Protein AF-A0A1G9NJ38-F1 (afdb_monomer_lite)

Secondary structure (DSSP, 8-state):
----HHHHHHHHTTS-------------TT----SPPPPSS-EEE---SS-EEEEETTEEEEE-TT--E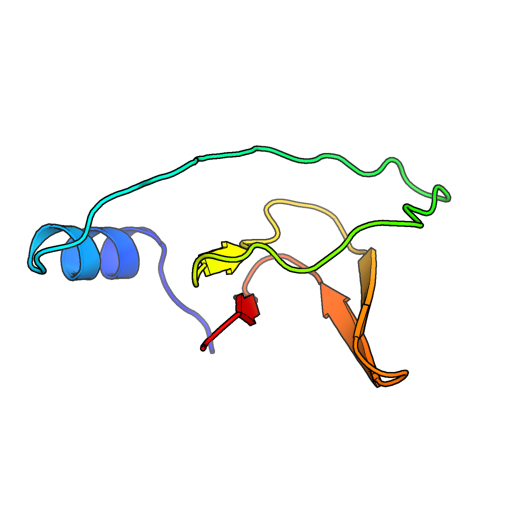EE--

Organism: NCBI:txid146817

pLDDT: mean 86.72, std 9.1, range [49.5, 95.75]

Structure (mmCIF, N/CA/C/O backbone):
data_AF-A0A1G9NJ38-F1
#
_entry.id   AF-A0A1G9NJ38-F1
#
loop_
_atom_site.group_PDB
_atom_site.id
_atom_site.type_symbol
_atom_site.label_atom_id
_atom_site.label_alt_id
_atom_site.label_comp_id
_atom_site.label_asym_id
_atom_site.label_entity_id
_atom_site.label_seq_id
_atom_site.pdbx_PDB_ins_code
_atom_site.Cartn_x
_atom_site.Cartn_y
_atom_site.Cartn_z
_atom_site.occupancy
_atom_site.B_iso_or_equiv
_atom_site.auth_seq_id
_atom_site.auth_comp_id
_atom_site.auth_asym_id
_atom_site.auth_atom_id
_atom_site.pdbx_PDB_model_num
ATOM 1 N N . MET A 1 1 ? -11.496 -4.956 -6.866 1.00 49.50 1 MET A N 1
ATOM 2 C CA . MET A 1 1 ? -12.565 -4.405 -6.010 1.00 49.50 1 MET A CA 1
ATOM 3 C C . MET A 1 1 ? -12.629 -2.912 -6.287 1.00 49.50 1 MET A C 1
ATOM 5 O O . MET A 1 1 ? -11.600 -2.268 -6.155 1.00 49.50 1 MET A O 1
ATOM 9 N N . LYS A 1 2 ? -13.758 -2.378 -6.767 1.00 57.22 2 LYS A N 1
ATOM 10 C CA . LYS A 1 2 ? -13.920 -0.933 -6.986 1.00 57.22 2 LYS A CA 1
ATOM 11 C C . LYS A 1 2 ? -14.435 -0.343 -5.672 1.00 57.22 2 LYS A C 1
ATOM 13 O O . LYS A 1 2 ? -15.604 -0.521 -5.362 1.00 57.22 2 LYS A O 1
ATOM 18 N N . VAL A 1 3 ? -13.542 0.236 -4.875 1.00 63.50 3 VAL A N 1
ATOM 19 C CA . VAL A 1 3 ? -13.884 0.872 -3.593 1.00 63.50 3 VAL A CA 1
ATOM 20 C C . VAL A 1 3 ? -14.009 2.372 -3.833 1.00 63.50 3 VAL A C 1
ATOM 22 O O . VAL A 1 3 ? -13.078 2.974 -4.371 1.00 63.50 3 VAL A O 1
ATOM 25 N N . ASP A 1 4 ? -15.149 2.962 -3.476 1.00 76.00 4 ASP A N 1
ATOM 26 C CA . ASP A 1 4 ? -15.315 4.415 -3.468 1.00 76.00 4 ASP A CA 1
ATOM 27 C C . ASP A 1 4 ? -14.595 5.007 -2.249 1.00 76.00 4 ASP A C 1
ATOM 29 O O . ASP A 1 4 ? -14.683 4.491 -1.132 1.00 76.00 4 ASP A O 1
ATOM 33 N N . ILE A 1 5 ? -13.837 6.082 -2.461 1.00 70.81 5 ILE A N 1
ATOM 34 C CA . ILE A 1 5 ? -13.042 6.693 -1.393 1.00 70.81 5 ILE A CA 1
ATOM 35 C C . ILE A 1 5 ? -13.915 7.376 -0.331 1.00 70.81 5 ILE A C 1
ATOM 37 O O . ILE A 1 5 ? -13.522 7.422 0.834 1.00 70.81 5 ILE A O 1
ATOM 41 N N . ASN A 1 6 ? -15.104 7.861 -0.700 1.00 79.12 6 ASN A N 1
ATOM 42 C CA . ASN A 1 6 ? -16.045 8.465 0.237 1.00 79.12 6 ASN A CA 1
ATOM 43 C C . ASN A 1 6 ? -16.652 7.396 1.144 1.00 79.12 6 ASN A C 1
ATOM 45 O O . ASN A 1 6 ? -16.713 7.601 2.355 1.00 79.12 6 ASN A O 1
ATOM 49 N N . ASP A 1 7 ? -17.002 6.230 0.599 1.00 81.38 7 ASP A N 1
ATOM 50 C CA . ASP A 1 7 ? -17.490 5.098 1.395 1.00 81.38 7 ASP A CA 1
ATOM 51 C C . ASP A 1 7 ? -16.429 4.629 2.395 1.00 81.38 7 ASP A C 1
ATOM 53 O O . ASP A 1 7 ? -16.715 4.414 3.576 1.00 81.38 7 ASP A O 1
ATOM 57 N N . LEU A 1 8 ? -15.173 4.549 1.947 1.00 76.94 8 LEU A N 1
ATOM 58 C CA . LEU A 1 8 ? -14.049 4.215 2.813 1.00 76.94 8 LEU A CA 1
ATOM 59 C C . LEU A 1 8 ? -13.870 5.259 3.926 1.00 76.94 8 LEU A C 1
ATOM 61 O O . LEU A 1 8 ? -13.691 4.900 5.090 1.00 76.94 8 LEU A O 1
ATOM 65 N N . SER A 1 9 ? -13.973 6.547 3.584 1.00 76.12 9 SER A N 1
ATOM 66 C CA . SER A 1 9 ? -13.888 7.642 4.554 1.00 76.12 9 SER A CA 1
ATOM 67 C C . SER A 1 9 ? -15.010 7.572 5.596 1.00 76.12 9 SER A C 1
ATOM 69 O O . SER A 1 9 ? -14.756 7.729 6.789 1.00 76.12 9 SER A O 1
ATOM 71 N N . GLY A 1 10 ? -16.232 7.244 5.165 1.00 83.88 10 GLY A N 1
ATOM 72 C CA . GLY A 1 10 ? -17.392 7.100 6.037 1.00 83.88 10 GLY A CA 1
ATOM 73 C C . GLY A 1 10 ? -17.291 5.891 6.965 1.00 83.88 10 GLY A C 1
ATOM 74 O O . GLY A 1 10 ? -17.776 5.953 8.094 1.00 83.88 10 GLY A O 1
ATOM 75 N N . TYR A 1 11 ? -16.643 4.807 6.526 1.00 82.25 11 TYR A N 1
ATOM 76 C CA . TYR A 1 11 ? -16.331 3.667 7.388 1.00 82.25 11 TYR A CA 1
ATOM 77 C C . TYR A 1 11 ? -15.306 4.049 8.459 1.00 82.25 11 TYR A C 1
ATOM 79 O O . TYR A 1 11 ? -15.565 3.865 9.648 1.00 82.25 11 TYR A O 1
ATOM 87 N N . PHE A 1 12 ? -14.175 4.639 8.059 1.00 79.31 12 PHE A N 1
ATOM 88 C CA . PHE A 1 12 ? -13.129 5.019 9.009 1.00 79.31 12 PHE A CA 1
ATOM 89 C C . PHE A 1 12 ? -13.596 6.081 10.010 1.00 79.31 12 PHE A C 1
ATOM 91 O O . PHE A 1 12 ? -13.230 6.009 11.176 1.00 79.31 12 PHE A O 1
ATOM 98 N N . ALA A 1 13 ? -14.482 6.998 9.615 1.00 80.88 13 ALA A N 1
ATOM 99 C CA . ALA A 1 13 ? -15.073 7.983 10.525 1.00 80.88 13 ALA A CA 1
ATOM 100 C C . ALA A 1 13 ? -15.896 7.369 11.677 1.00 80.88 13 ALA A C 1
ATOM 102 O O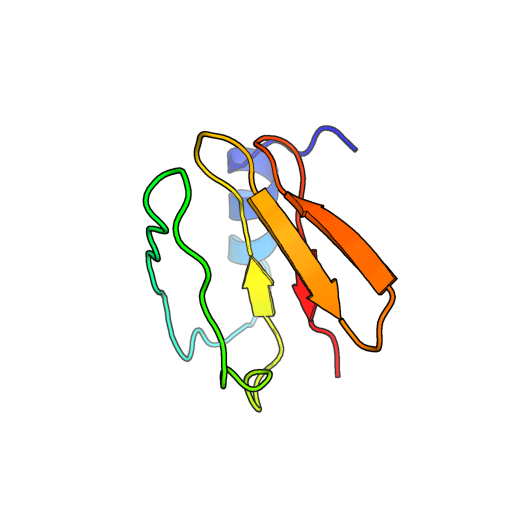 . ALA A 1 13 ? -16.172 8.054 12.659 1.00 80.88 13 ALA A O 1
ATOM 103 N N . LYS A 1 14 ? -16.311 6.100 11.562 1.00 87.19 14 LYS A N 1
ATOM 104 C CA . LYS A 1 14 ? -17.149 5.404 12.553 1.00 87.19 14 LYS A CA 1
ATOM 105 C C . LYS A 1 14 ? -16.371 4.453 13.460 1.00 87.19 14 LYS A C 1
ATOM 107 O O . LYS A 1 14 ? -16.971 3.879 14.366 1.00 87.19 14 LYS A O 1
ATOM 112 N N . ILE A 1 15 ? -15.075 4.254 13.223 1.00 87.25 15 ILE A N 1
ATOM 113 C CA . ILE A 1 15 ? -14.242 3.360 14.034 1.00 87.25 15 ILE A CA 1
ATOM 114 C C . ILE A 1 15 ? -13.237 4.159 14.864 1.00 87.25 15 ILE A C 1
ATOM 116 O O . ILE A 1 15 ? -12.811 5.246 14.481 1.00 87.25 15 ILE A O 1
ATOM 120 N N . HIS A 1 16 ? -12.816 3.597 15.995 1.00 86.06 16 HIS A N 1
ATOM 121 C CA . HIS A 1 16 ? -11.735 4.167 16.794 1.00 86.06 16 HIS A CA 1
ATOM 122 C C . HIS A 1 16 ? -10.387 3.722 16.229 1.00 86.06 16 HIS A C 1
ATOM 124 O O . HIS A 1 16 ? -10.004 2.561 16.360 1.00 86.06 16 HIS A O 1
ATOM 130 N N . PHE A 1 17 ? -9.661 4.648 15.610 1.00 84.19 17 PHE A N 1
ATOM 131 C CA . PHE A 1 17 ? -8.288 4.432 15.170 1.00 84.19 17 PHE A CA 1
ATOM 132 C C . PHE A 1 17 ? -7.465 5.703 15.375 1.00 84.19 17 PHE A C 1
ATOM 134 O O . PHE A 1 17 ? -7.995 6.813 15.355 1.00 84.19 17 PHE A O 1
ATOM 141 N N . SER A 1 18 ? -6.160 5.528 15.561 1.00 86.81 18 SER A N 1
ATOM 142 C CA . SER A 1 18 ? -5.207 6.632 15.643 1.00 86.81 18 SER A CA 1
ATOM 143 C C . SER A 1 18 ? -4.388 6.680 14.365 1.00 86.81 18 SER A C 1
ATOM 145 O O . SER A 1 18 ? -3.833 5.669 13.933 1.00 86.81 18 SER A O 1
ATOM 147 N N . VAL A 1 19 ? -4.288 7.863 13.769 1.00 87.38 19 VAL A N 1
ATOM 148 C CA . VAL A 1 19 ? -3.414 8.089 12.619 1.00 87.38 19 VAL A CA 1
ATOM 149 C C . VAL A 1 19 ? -2.033 8.468 13.131 1.00 87.38 19 VAL A C 1
ATOM 151 O O . VAL A 1 19 ? -1.863 9.522 13.736 1.00 87.38 19 VAL A O 1
ATOM 154 N N . VAL A 1 20 ? -1.049 7.602 12.887 1.00 90.81 20 VAL A N 1
ATOM 155 C CA . VAL A 1 20 ? 0.354 7.873 13.240 1.00 90.81 20 VAL A CA 1
ATOM 156 C C . VAL A 1 20 ? 1.032 8.738 12.176 1.00 90.81 20 VAL A C 1
ATOM 158 O O . VAL A 1 20 ? 1.883 9.560 12.501 1.00 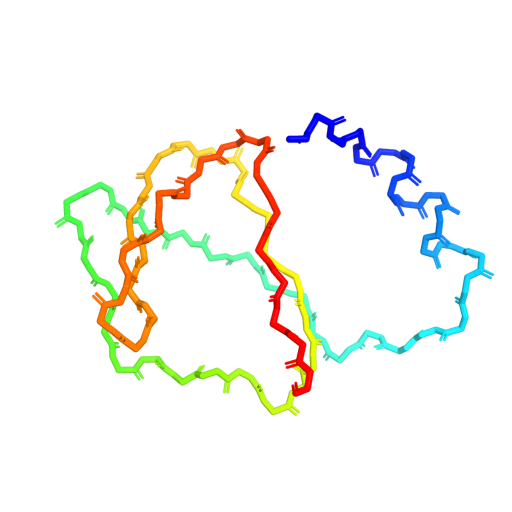90.81 20 VAL A O 1
ATOM 161 N N . ASP A 1 21 ? 0.663 8.566 10.904 1.00 89.81 21 ASP A N 1
ATOM 162 C CA . ASP A 1 21 ? 1.299 9.267 9.792 1.00 89.81 21 ASP A CA 1
ATOM 163 C C . ASP A 1 21 ? 0.403 9.298 8.543 1.00 89.81 21 ASP A C 1
ATOM 165 O O . ASP A 1 21 ? -0.367 8.369 8.292 1.00 89.81 21 ASP A O 1
ATOM 169 N N . ILE A 1 22 ? 0.545 10.350 7.735 1.00 90.19 22 ILE A N 1
ATOM 170 C CA . ILE A 1 22 ? -0.045 10.473 6.400 1.00 90.19 22 ILE A CA 1
ATOM 171 C C . ILE A 1 22 ? 1.038 11.002 5.465 1.00 90.19 22 ILE A C 1
ATOM 173 O O . ILE A 1 22 ? 1.500 12.135 5.600 1.00 90.19 22 ILE A O 1
ATOM 177 N N . ARG A 1 23 ? 1.410 10.206 4.457 1.00 89.50 23 ARG A N 1
ATOM 178 C CA . ARG A 1 23 ? 2.433 10.593 3.479 1.00 89.50 23 ARG A CA 1
ATOM 179 C C . ARG A 1 23 ? 1.916 10.526 2.057 1.00 89.50 23 ARG A C 1
ATOM 181 O O . ARG A 1 23 ? 1.289 9.553 1.648 1.00 89.50 23 ARG A O 1
ATOM 188 N N . ARG A 1 24 ? 2.302 11.523 1.261 1.00 92.12 24 ARG A N 1
ATOM 189 C CA . ARG A 1 24 ? 2.230 11.464 -0.199 1.00 92.12 24 ARG A CA 1
ATOM 190 C C . ARG A 1 24 ? 3.615 11.144 -0.749 1.00 92.12 24 ARG A C 1
ATOM 192 O O . ARG A 1 24 ? 4.549 11.917 -0.561 1.00 92.12 24 ARG A O 1
ATOM 199 N N . ALA A 1 25 ? 3.737 10.024 -1.452 1.00 89.31 25 ALA A N 1
ATOM 200 C CA . ALA A 1 25 ? 4.955 9.647 -2.162 1.00 89.31 25 ALA A CA 1
ATOM 201 C C . ALA A 1 25 ? 4.743 9.750 -3.677 1.00 89.31 25 ALA A C 1
ATOM 203 O O . ALA A 1 25 ? 3.695 9.361 -4.191 1.00 89.31 25 ALA A O 1
ATOM 204 N N . VAL A 1 26 ? 5.752 10.252 -4.387 1.00 93.25 26 VAL A N 1
ATOM 205 C CA . VAL A 1 26 ? 5.801 10.276 -5.854 1.00 93.25 26 VAL A CA 1
ATOM 206 C C . VAL A 1 26 ? 7.065 9.541 -6.288 1.00 93.25 26 VAL A C 1
ATOM 208 O O . VAL A 1 26 ? 8.138 9.771 -5.732 1.00 93.25 26 VAL A O 1
ATOM 211 N N . ILE A 1 27 ? 6.927 8.628 -7.247 1.00 92.44 27 ILE A N 1
ATOM 212 C CA . ILE A 1 27 ? 8.051 7.989 -7.934 1.00 92.44 27 ILE A CA 1
ATOM 213 C C . ILE A 1 27 ? 7.942 8.393 -9.397 1.00 92.44 27 ILE A C 1
ATOM 215 O O . ILE A 1 27 ? 6.949 8.074 -10.050 1.00 92.44 27 ILE A O 1
ATOM 219 N N . GLU A 1 28 ? 8.949 9.111 -9.889 1.00 94.94 28 GLU A N 1
ATOM 220 C CA . GLU A 1 28 ? 8.981 9.546 -11.284 1.00 94.94 28 GLU A CA 1
ATOM 221 C C . GLU A 1 28 ? 9.085 8.347 -12.243 1.00 94.94 28 GLU A C 1
ATOM 223 O O . GLU A 1 28 ? 9.745 7.351 -11.914 1.00 94.94 28 GLU A O 1
ATOM 228 N N . PRO A 1 29 ? 8.477 8.417 -13.442 1.00 94.31 29 PRO A N 1
ATOM 229 C CA . PRO A 1 29 ? 8.578 7.358 -14.439 1.00 94.31 29 PRO A CA 1
ATOM 230 C C . PRO A 1 29 ? 10.031 6.952 -14.723 1.00 94.31 29 PRO A C 1
ATOM 232 O O . PRO A 1 29 ? 10.925 7.787 -14.845 1.00 94.31 29 PRO A O 1
ATOM 235 N N . GLY A 1 30 ? 10.281 5.643 -14.807 1.00 94.56 30 GLY A N 1
ATOM 236 C CA . GLY A 1 30 ? 11.619 5.085 -15.038 1.00 94.56 30 GLY A CA 1
ATOM 237 C C . GLY A 1 30 ? 12.544 5.085 -13.814 1.00 94.56 30 GLY A C 1
ATOM 238 O O . GLY A 1 30 ? 13.615 4.478 -13.866 1.00 94.56 30 GLY A O 1
ATOM 239 N N . LYS A 1 31 ? 12.152 5.704 -12.694 1.00 95.25 31 LYS A N 1
ATOM 240 C CA . LYS A 1 31 ? 12.888 5.606 -11.429 1.00 95.25 31 LYS A CA 1
ATOM 241 C C . LYS A 1 31 ? 12.435 4.395 -10.623 1.00 95.25 31 LYS A C 1
ATOM 243 O O . LYS A 1 31 ? 11.323 3.890 -10.757 1.00 95.25 31 LYS A O 1
ATOM 248 N N . LYS A 1 32 ? 13.331 3.938 -9.753 1.00 92.12 32 LYS A N 1
ATOM 249 C CA . LYS A 1 32 ? 13.078 2.868 -8.790 1.00 92.12 32 LYS A CA 1
ATOM 250 C C . LYS A 1 32 ? 13.390 3.379 -7.394 1.00 92.12 32 LYS A C 1
ATOM 252 O O . LYS A 1 32 ? 14.296 4.193 -7.220 1.00 92.12 32 LYS A O 1
ATOM 257 N N . ARG A 1 33 ? 12.642 2.891 -6.410 1.00 89.75 33 ARG A N 1
ATOM 258 C CA . ARG A 1 33 ? 12.873 3.169 -4.995 1.00 89.75 33 ARG A CA 1
ATOM 259 C C . ARG A 1 33 ? 13.286 1.871 -4.314 1.00 89.75 33 ARG A C 1
ATOM 261 O O . ARG A 1 33 ? 12.564 0.886 -4.398 1.00 89.75 33 ARG A O 1
ATOM 268 N N . TYR A 1 34 ? 14.451 1.890 -3.679 1.00 89.06 34 TYR A N 1
ATOM 269 C CA . TYR A 1 34 ? 15.060 0.743 -3.009 1.00 89.06 34 TYR A CA 1
ATOM 270 C C . TYR A 1 34 ? 15.351 1.073 -1.544 1.00 89.06 34 TYR A C 1
ATOM 272 O O . TYR A 1 34 ? 15.339 2.244 -1.163 1.00 89.06 34 TYR A O 1
ATOM 280 N N . GLY A 1 35 ? 15.621 0.043 -0.737 1.00 84.75 35 GLY A N 1
ATOM 281 C CA . GLY A 1 35 ? 16.034 0.210 0.661 1.00 84.75 35 GLY A CA 1
ATOM 282 C C . GLY A 1 35 ? 14.929 0.712 1.594 1.00 84.75 35 GLY A C 1
ATOM 283 O O . GLY A 1 35 ? 15.223 1.274 2.642 1.00 84.75 35 GLY A O 1
ATOM 284 N N . THR A 1 36 ? 13.660 0.558 1.214 1.00 85.12 36 THR A N 1
ATOM 285 C CA . THR A 1 36 ? 12.520 0.874 2.082 1.00 85.12 36 THR A CA 1
ATOM 286 C C . THR A 1 36 ? 12.104 -0.355 2.876 1.00 85.12 36 THR A C 1
ATOM 288 O O . THR A 1 36 ? 11.997 -1.436 2.302 1.00 85.12 36 THR A O 1
ATOM 291 N N . SER A 1 37 ? 11.812 -0.177 4.160 1.00 84.00 37 SER A N 1
ATOM 292 C CA . SER A 1 37 ? 11.212 -1.200 5.016 1.00 84.00 37 SER A CA 1
ATOM 293 C C . SER A 1 37 ? 9.714 -0.960 5.202 1.00 84.00 37 SER A C 1
ATOM 295 O O . SER A 1 37 ? 9.222 0.164 5.051 1.00 84.00 37 SER A O 1
ATOM 297 N N . THR A 1 38 ? 8.988 -2.024 5.540 1.00 83.81 38 THR A N 1
ATOM 298 C CA . THR A 1 38 ? 7.599 -1.9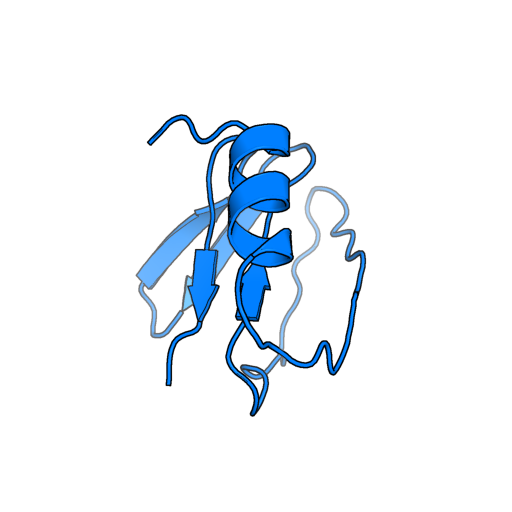25 5.995 1.00 83.81 38 THR A CA 1
ATOM 299 C C . THR A 1 38 ? 7.541 -1.097 7.281 1.00 83.81 38 THR A C 1
ATOM 301 O O . THR A 1 38 ? 8.420 -1.195 8.139 1.00 83.81 38 THR A O 1
ATOM 304 N N . SER A 1 39 ? 6.516 -0.252 7.395 1.00 86.00 39 SER A N 1
ATOM 305 C CA . SER A 1 39 ? 6.224 0.502 8.619 1.00 86.00 39 SER A CA 1
ATOM 306 C C . SER A 1 39 ? 5.989 -0.455 9.801 1.00 86.00 39 SER A C 1
ATOM 308 O O . SER A 1 39 ? 5.367 -1.495 9.593 1.00 86.00 39 SER A O 1
ATOM 310 N N . PRO A 1 40 ? 6.406 -0.109 11.037 1.00 88.12 40 PRO A N 1
ATOM 311 C CA . PRO A 1 40 ? 6.063 -0.891 12.229 1.00 88.12 40 PRO A CA 1
ATOM 312 C C . PRO A 1 40 ? 4.576 -0.779 12.618 1.00 88.12 40 PRO A C 1
ATOM 314 O O . PRO A 1 40 ? 4.121 -1.481 13.514 1.00 88.12 40 PRO A O 1
ATOM 317 N N . PHE A 1 41 ? 3.823 0.113 11.968 1.00 89.19 41 PHE A N 1
ATOM 318 C CA . PHE A 1 41 ? 2.380 0.276 12.145 1.00 89.19 41 PHE A CA 1
ATOM 319 C C . PHE A 1 41 ? 1.623 -0.227 10.910 1.00 89.19 41 PHE A C 1
ATOM 321 O O . PHE A 1 41 ? 2.085 0.044 9.791 1.00 89.19 41 PHE A O 1
ATOM 328 N N . PRO A 1 42 ? 0.453 -0.876 11.089 1.00 88.69 42 PRO A N 1
ATOM 329 C CA . PRO A 1 42 ? -0.394 -1.283 9.978 1.00 88.69 42 PRO A CA 1
ATOM 330 C C . PRO A 1 42 ? -0.878 -0.062 9.197 1.00 88.69 42 PRO A C 1
ATOM 332 O O . PRO A 1 42 ? -1.051 1.029 9.747 1.00 88.69 42 PRO A O 1
ATOM 335 N N . GLY A 1 43 ? -1.101 -0.237 7.899 1.00 88.81 43 GLY A N 1
ATOM 336 C CA . GLY A 1 43 ? -1.427 0.893 7.041 1.00 88.81 43 GLY A CA 1
ATOM 337 C C . GLY A 1 43 ? -1.950 0.513 5.669 1.00 88.81 43 GLY A C 1
ATOM 338 O O . GLY A 1 43 ? -1.994 -0.654 5.278 1.00 88.81 43 GLY A O 1
ATOM 339 N N . MET A 1 44 ? -2.353 1.544 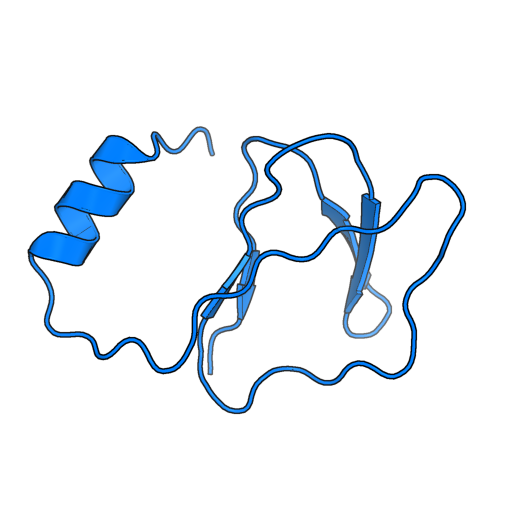4.930 1.00 88.75 44 MET A N 1
ATOM 340 C CA . MET A 1 44 ? -2.896 1.414 3.584 1.00 88.75 44 MET A CA 1
ATOM 341 C C . MET A 1 44 ? -2.167 2.334 2.607 1.00 88.75 44 MET A C 1
ATOM 343 O O . MET A 1 44 ? -1.847 3.477 2.931 1.00 88.75 44 MET A O 1
ATOM 347 N N . ILE A 1 45 ? -1.937 1.840 1.392 1.00 90.00 45 ILE A N 1
ATOM 348 C CA . ILE A 1 45 ? -1.415 2.617 0.269 1.00 90.00 45 ILE A CA 1
ATOM 349 C C . ILE A 1 45 ? -2.482 2.685 -0.819 1.00 90.00 45 ILE A C 1
ATOM 351 O O . ILE A 1 45 ? -2.970 1.660 -1.305 1.00 90.00 45 ILE A O 1
ATOM 355 N N . PHE A 1 46 ? -2.776 3.913 -1.238 1.00 90.56 46 PHE A N 1
ATOM 356 C CA . PHE A 1 46 ? -3.698 4.233 -2.321 1.00 90.56 46 PHE A CA 1
ATOM 357 C C . PHE A 1 46 ? -2.901 4.804 -3.499 1.00 90.56 46 PHE A C 1
ATOM 359 O O . PHE A 1 46 ? -2.411 5.934 -3.413 1.00 90.56 46 PHE A O 1
ATOM 366 N N . PRO A 1 47 ? -2.730 4.066 -4.609 1.00 92.94 47 PRO A N 1
ATOM 367 C CA . PRO A 1 47 ? -2.167 4.635 -5.822 1.00 92.94 47 PRO A CA 1
ATOM 368 C C . PRO A 1 47 ? -3.119 5.702 -6.371 1.00 92.94 47 PRO A C 1
ATOM 370 O O . PRO A 1 47 ? -4.266 5.417 -6.705 1.00 92.94 47 PRO A O 1
ATOM 373 N N . LEU A 1 48 ? -2.637 6.940 -6.460 1.00 92.44 48 LEU A N 1
ATOM 374 C CA . LEU A 1 48 ? -3.468 8.079 -6.864 1.00 92.44 48 LEU A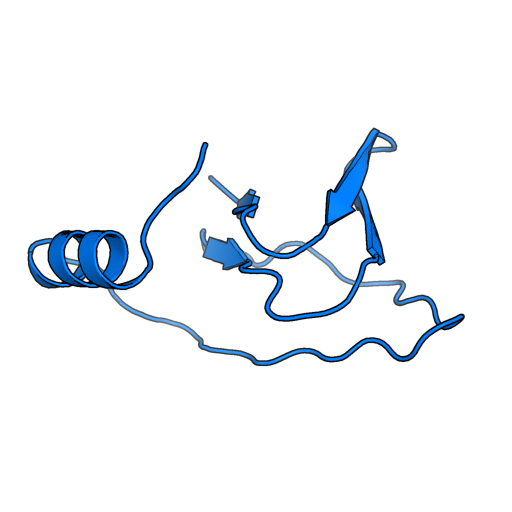 CA 1
ATOM 375 C C . LEU A 1 48 ? -3.443 8.324 -8.377 1.00 92.44 48 LEU A C 1
ATOM 377 O O . LEU A 1 48 ? -4.435 8.764 -8.950 1.00 92.44 48 LEU A O 1
ATOM 381 N N . ARG A 1 49 ? -2.307 8.066 -9.040 1.00 93.12 49 ARG A N 1
ATOM 382 C CA . ARG A 1 49 ? -2.134 8.260 -10.488 1.00 93.12 49 ARG A CA 1
ATOM 383 C C . ARG A 1 49 ? -0.955 7.448 -11.021 1.00 93.12 49 ARG A C 1
ATOM 385 O O . ARG A 1 49 ? -0.002 7.193 -10.290 1.00 93.12 49 ARG A O 1
ATOM 392 N N . GLY A 1 50 ? -0.991 7.142 -12.318 1.00 94.94 50 GLY A N 1
ATOM 393 C CA . GLY A 1 50 ? 0.085 6.444 -13.018 1.00 94.94 50 GLY A CA 1
ATOM 394 C C . GLY A 1 50 ? 0.098 4.951 -12.708 1.00 94.94 50 GLY A C 1
ATOM 395 O O . GLY A 1 50 ? -0.897 4.400 -12.241 1.00 94.94 50 GLY A O 1
ATOM 396 N N . ARG A 1 51 ? 1.230 4.302 -12.987 1.00 94.75 51 ARG A N 1
ATOM 397 C CA . ARG A 1 51 ? 1.434 2.879 -12.715 1.00 94.75 51 ARG A CA 1
ATOM 398 C C . ARG A 1 51 ? 2.855 2.626 -12.238 1.00 94.75 51 ARG A C 1
ATOM 400 O O . ARG A 1 51 ? 3.802 3.210 -12.760 1.00 94.75 51 ARG A O 1
ATOM 407 N N . SER A 1 52 ? 3.000 1.734 -11.270 1.00 94.44 52 SER A N 1
ATOM 408 C CA . SER A 1 52 ? 4.291 1.224 -10.813 1.00 94.44 52 SER A CA 1
ATOM 409 C C . SER A 1 52 ? 4.186 -0.265 -10.481 1.00 94.44 52 SER A C 1
ATOM 411 O O . SER A 1 52 ? 3.098 -0.843 -10.487 1.00 94.44 52 SER A O 1
ATOM 413 N N . ARG A 1 53 ? 5.330 -0.901 -10.216 1.00 94.88 53 ARG A N 1
ATOM 414 C CA . ARG A 1 53 ? 5.401 -2.276 -9.721 1.00 94.88 53 ARG A CA 1
ATOM 415 C C . ARG A 1 53 ? 6.210 -2.306 -8.436 1.00 94.88 53 ARG A C 1
ATOM 417 O O . ARG A 1 53 ? 7.386 -1.945 -8.441 1.00 94.88 53 ARG A O 1
ATOM 424 N N . MET A 1 54 ? 5.571 -2.737 -7.360 1.00 92.38 54 MET A N 1
ATOM 425 C CA . MET A 1 54 ? 6.224 -3.050 -6.095 1.00 92.38 54 MET A CA 1
ATOM 426 C C . MET A 1 54 ? 6.588 -4.532 -6.081 1.00 92.38 54 MET A C 1
ATOM 428 O O . MET A 1 54 ? 5.880 -5.348 -6.665 1.00 92.38 54 MET A O 1
ATOM 432 N N . PHE A 1 55 ? 7.677 -4.874 -5.404 1.00 92.25 55 PHE A N 1
ATOM 433 C CA . PHE A 1 55 ? 7.992 -6.253 -5.057 1.00 92.25 55 PHE A CA 1
ATOM 434 C C . PHE A 1 55 ? 7.984 -6.372 -3.539 1.00 92.25 55 PHE A C 1
ATOM 436 O O . PHE A 1 55 ? 8.611 -5.557 -2.864 1.00 92.25 55 PHE A O 1
ATOM 443 N N . PHE A 1 56 ? 7.272 -7.365 -3.026 1.00 88.75 56 PHE A N 1
ATOM 444 C CA . PHE A 1 56 ? 7.239 -7.703 -1.608 1.00 88.75 56 PHE A CA 1
ATOM 445 C C . PHE A 1 56 ? 7.501 -9.200 -1.487 1.00 88.75 56 PHE A C 1
ATOM 447 O O . PHE A 1 56 ? 6.816 -9.982 -2.144 1.00 88.75 56 PHE A O 1
ATOM 454 N N . ASP A 1 57 ? 8.555 -9.575 -0.762 1.00 89.50 57 ASP A N 1
ATOM 455 C CA . ASP A 1 57 ? 9.058 -10.954 -0.664 1.00 89.50 57 ASP A CA 1
ATOM 456 C C . ASP A 1 57 ? 9.194 -11.656 -2.027 1.00 89.50 57 ASP A C 1
ATOM 458 O O . ASP A 1 57 ? 8.810 -12.804 -2.229 1.00 89.50 57 ASP A O 1
ATOM 462 N N . GLY A 1 58 ? 9.715 -10.920 -3.015 1.00 91.94 58 GLY A N 1
ATOM 463 C CA . GLY A 1 58 ? 9.903 -11.403 -4.388 1.00 91.94 58 GLY A CA 1
ATOM 464 C C . GLY A 1 58 ? 8.630 -11.449 -5.242 1.00 91.94 58 GLY A C 1
ATOM 465 O O . GLY A 1 58 ? 8.728 -11.616 -6.458 1.00 91.94 58 GLY A O 1
ATOM 466 N N . VAL A 1 59 ? 7.449 -11.229 -4.661 1.00 93.88 59 VAL A N 1
ATOM 467 C CA . VAL A 1 59 ? 6.170 -11.242 -5.381 1.00 93.88 59 VAL A CA 1
ATOM 468 C C . VAL A 1 59 ? 5.885 -9.864 -5.995 1.00 93.88 59 VAL A C 1
ATOM 470 O O . VAL A 1 59 ? 5.903 -8.860 -5.274 1.00 93.88 59 VAL A O 1
ATOM 473 N N . PRO A 1 60 ? 5.619 -9.774 -7.314 1.00 95.75 60 PRO A N 1
ATOM 474 C CA . PRO A 1 60 ? 5.297 -8.515 -7.973 1.00 95.75 60 PRO A CA 1
ATOM 475 C C . PRO A 1 60 ? 3.837 -8.102 -7.762 1.00 95.75 60 PRO A C 1
ATOM 477 O O . PRO A 1 60 ? 2.911 -8.879 -7.980 1.00 95.75 60 PRO A O 1
ATOM 480 N N . TYR A 1 61 ? 3.639 -6.822 -7.468 1.00 94.12 61 TYR A N 1
ATOM 481 C CA . TYR A 1 61 ? 2.337 -6.181 -7.346 1.00 94.12 61 TYR A CA 1
ATOM 482 C C . TYR A 1 61 ? 2.264 -4.948 -8.247 1.00 94.12 61 TYR A C 1
ATOM 484 O O . TYR A 1 61 ? 3.003 -3.978 -8.059 1.00 94.12 61 TYR A O 1
ATOM 492 N N . ASP A 1 62 ? 1.352 -4.966 -9.220 1.00 95.75 62 ASP A N 1
ATOM 493 C CA . ASP A 1 62 ? 1.087 -3.808 -10.078 1.00 95.75 62 ASP A CA 1
ATOM 494 C C . ASP A 1 62 ? 0.202 -2.797 -9.347 1.00 95.75 62 ASP A C 1
ATOM 496 O O . ASP A 1 62 ? -0.960 -3.081 -9.039 1.00 95.75 62 ASP A O 1
ATOM 500 N N . MET A 1 63 ? 0.745 -1.607 -9.109 1.00 93.75 63 MET A N 1
ATOM 501 C CA . MET A 1 63 ? 0.093 -0.513 -8.399 1.00 93.75 63 MET A CA 1
ATOM 502 C C . MET A 1 63 ? -0.444 0.509 -9.399 1.00 93.75 63 MET A C 1
ATOM 504 O O . MET A 1 63 ? 0.320 1.106 -10.154 1.00 93.75 63 MET A O 1
ATOM 508 N N . GLU A 1 64 ? -1.755 0.724 -9.394 1.00 94.44 64 GLU A N 1
ATOM 509 C CA . GLU A 1 64 ? -2.449 1.702 -10.237 1.00 94.44 64 GLU A CA 1
ATOM 510 C C . GLU A 1 64 ? -3.768 2.128 -9.562 1.00 94.44 64 GLU A C 1
ATOM 512 O O . GLU A 1 64 ? -4.217 1.436 -8.637 1.00 94.44 64 GLU A O 1
ATOM 517 N N . PRO A 1 65 ? -4.374 3.264 -9.960 1.00 92.94 65 PRO A N 1
ATOM 518 C CA . PRO A 1 65 ? -5.625 3.739 -9.376 1.00 92.94 65 PRO A CA 1
ATOM 519 C C . PRO A 1 65 ? -6.728 2.679 -9.354 1.00 92.94 65 PRO A C 1
ATOM 521 O O . PRO A 1 65 ? -6.888 1.901 -10.292 1.00 92.94 65 PRO A O 1
ATOM 524 N N . GLY A 1 66 ? -7.501 2.661 -8.266 1.00 86.00 66 GLY A N 1
ATOM 525 C CA . GLY A 1 66 ? -8.552 1.666 -8.028 1.00 86.00 66 GLY A CA 1
ATOM 526 C C . GLY A 1 66 ? -8.084 0.402 -7.297 1.00 86.00 66 GLY A C 1
ATOM 527 O O . GLY A 1 66 ? -8.900 -0.478 -7.030 1.00 86.00 66 GLY A O 1
ATOM 528 N N . LYS A 1 67 ? -6.797 0.306 -6.942 1.00 89.38 67 LYS A N 1
ATOM 529 C CA . LYS A 1 67 ? -6.258 -0.726 -6.043 1.00 89.38 67 LYS A CA 1
ATOM 530 C C . LYS A 1 67 ? -5.986 -0.147 -4.655 1.00 89.38 67 LYS A C 1
ATOM 532 O O . LYS A 1 67 ? -5.685 1.034 -4.520 1.00 89.38 67 LYS A O 1
ATOM 537 N N . VAL A 1 68 ? -6.056 -0.996 -3.635 1.00 88.38 68 VAL A N 1
ATOM 538 C CA . VAL A 1 68 ? -5.671 -0.666 -2.257 1.00 88.38 68 VAL A CA 1
ATOM 539 C C . VAL A 1 68 ? -4.700 -1.738 -1.790 1.00 88.38 68 VAL A C 1
ATOM 541 O O . VAL A 1 68 ? -4.978 -2.926 -1.944 1.00 88.38 68 VAL A O 1
ATOM 544 N N . PHE A 1 69 ? -3.564 -1.319 -1.244 1.00 89.31 69 PHE A N 1
ATOM 545 C CA . PHE A 1 69 ? -2.577 -2.221 -0.655 1.00 89.31 69 PHE A CA 1
ATOM 546 C C . PHE A 1 69 ? -2.619 -2.049 0.851 1.00 89.31 69 PHE A C 1
ATOM 548 O O . PHE A 1 69 ? -2.485 -0.931 1.340 1.00 89.31 69 PHE A O 1
ATOM 555 N N . HIS A 1 70 ? -2.819 -3.143 1.570 1.00 87.62 70 HIS A N 1
ATOM 556 C CA . HIS A 1 70 ? -2.910 -3.153 3.021 1.00 87.62 70 HIS A CA 1
ATOM 557 C C . HIS A 1 70 ? -1.714 -3.914 3.590 1.00 87.62 70 HIS A C 1
ATOM 559 O O . HIS A 1 70 ? -1.504 -5.075 3.244 1.00 87.62 70 HIS A O 1
ATOM 565 N N . GLY A 1 71 ? -0.937 -3.246 4.440 1.00 83.81 71 GLY A N 1
ATOM 566 C CA . GLY A 1 71 ? 0.056 -3.886 5.294 1.00 83.81 71 GLY A CA 1
ATOM 567 C C . GLY A 1 71 ? -0.595 -4.173 6.637 1.00 83.81 71 GLY A C 1
ATOM 568 O O . GLY A 1 71 ? -0.759 -3.248 7.432 1.00 83.81 71 GLY A O 1
ATOM 569 N N . GLY A 1 72 ? -1.027 -5.420 6.832 1.00 74.69 72 GLY A N 1
ATOM 570 C CA . GLY A 1 72 ? -1.531 -5.905 8.117 1.00 74.69 72 GLY A CA 1
ATOM 571 C C . GLY A 1 72 ? -0.398 -6.210 9.105 1.00 74.69 72 GLY A C 1
ATOM 572 O O . GLY A 1 72 ? 0.768 -6.066 8.735 1.00 74.69 72 GLY A O 1
ATOM 573 N N . PRO A 1 73 ? -0.740 -6.590 10.349 1.00 57.12 73 PRO A N 1
ATOM 574 C CA . PRO A 1 73 ? 0.234 -7.082 11.321 1.00 57.12 73 PRO A CA 1
ATOM 575 C C . PRO A 1 73 ? 0.929 -8.368 10.857 1.00 57.12 73 PRO A C 1
ATOM 577 O O . PRO A 1 73 ? 0.323 -9.119 10.056 1.00 57.12 73 PRO A O 1
#

Foldseek 3Di:
DQDDVVVVVVVVVPDDDDDPDDDDDDDDPPDDDDDDDDDPDKDKDAAPADWDWDADPNDIDIHHHRDMDIDDD

Sequence (73 aa):
MKVDINDLSGYFAKIHFSVVDIRRAVIEPGKKRYGTSTSPFPGMIFPLRGRSRMFFDGVPYDMEPGKVFHGGP

Radius of gyration: 13.63 Å; chains: 1; bounding box: 34×23×32 Å